Protein AF-A0A528U3S1-F1 (afdb_monomer)

Nearest PDB structures (foldseek):
  8tyy-assembly1_A  TM=9.420E-01  e=2.521E-10  Ensifer aridi
  5hkh-assembly1_C  TM=8.180E-01  e=5.072E-03  Homo sapiens
  5ia7-assembly1_A  TM=8.033E-01  e=1.763E-02  Homo sapiens
  8t0d-assembly1_A  TM=8.006E-01  e=3.286E-02  Mus musculus
  5xda-assembly1_I-2  TM=7.773E-01  e=7.036E-02  Caenorhabditis elegans

Mean predicted aligned error: 4.65 Å

Sequence (66 aa):
ANPNQPLHVIRTKALENTQNVAQPAENWEFKDEAGNLLDVDKKLGDFGFPNTVTLFLSLKAGVAGA

Solvent-accessible surface area (backbone atoms only — not comparable to full-atom values): 4159 Å² total; per-residue (Å²): 135,64,50,86,41,38,40,50,62,53,48,48,52,51,27,60,75,68,66,55,67,90,52,64,65,85,50,49,41,45,21,44,87,86,65,48,78,53,67,43,81,45,34,44,56,81,69,66,67,59,103,75,75,73,70,43,81,41,64,40,90,86,66,81,77,121

pLDDT: mean 86.99, std 8.27, range [48.31, 93.38]

Structure (mmCIF, N/CA/C/O backbone):
data_AF-A0A528U3S1-F1
#
_entry.id   AF-A0A528U3S1-F1
#
loop_
_atom_site.group_PDB
_atom_site.id
_atom_site.type_symbol
_atom_site.label_atom_id
_atom_site.label_alt_id
_atom_site.label_comp_id
_atom_site.label_asym_id
_atom_site.label_entity_id
_atom_site.label_seq_id
_atom_site.pdbx_PDB_ins_code
_atom_site.Cartn_x
_atom_site.Cartn_y
_atom_site.Cartn_z
_atom_site.occupancy
_atom_site.B_iso_or_equiv
_atom_site.auth_seq_id
_atom_site.auth_comp_id
_atom_site.auth_asym_id
_atom_site.auth_atom_id
_atom_site.pdbx_PDB_model_num
ATOM 1 N N . ALA A 1 1 ? -6.099 10.337 1.603 1.00 64.75 1 ALA A N 1
ATOM 2 C CA . ALA A 1 1 ? -6.368 9.201 0.693 1.00 64.75 1 ALA A CA 1
ATOM 3 C C . ALA A 1 1 ? -7.854 9.196 0.324 1.00 64.75 1 ALA A C 1
ATOM 5 O O . ALA A 1 1 ? -8.647 9.590 1.164 1.00 64.75 1 ALA A O 1
ATOM 6 N N . ASN A 1 2 ? -8.237 8.812 -0.899 1.00 79.25 2 ASN A N 1
ATOM 7 C CA . ASN A 1 2 ? -9.637 8.633 -1.307 1.00 79.25 2 ASN A CA 1
ATOM 8 C C . ASN A 1 2 ? -10.078 7.183 -0.996 1.00 79.25 2 ASN A C 1
ATOM 10 O O . ASN A 1 2 ? -9.397 6.267 -1.450 1.00 79.25 2 ASN A O 1
ATOM 14 N N . PRO A 1 3 ? -11.174 6.943 -0.255 1.00 79.56 3 PRO A N 1
ATOM 15 C CA . PRO A 1 3 ? -11.617 5.591 0.105 1.00 79.56 3 PRO A CA 1
ATOM 16 C C . PRO A 1 3 ? -12.083 4.739 -1.088 1.00 79.56 3 PRO A C 1
ATOM 18 O O . PRO A 1 3 ? -12.012 3.515 -1.023 1.00 79.56 3 PRO A O 1
ATOM 21 N N . ASN A 1 4 ? -12.510 5.361 -2.191 1.00 86.81 4 ASN A N 1
ATOM 22 C CA . ASN A 1 4 ? -12.972 4.651 -3.390 1.00 86.81 4 ASN A CA 1
ATOM 23 C C . ASN A 1 4 ? -11.845 4.264 -4.352 1.00 86.81 4 ASN A C 1
ATOM 25 O O . ASN A 1 4 ? -12.099 3.567 -5.334 1.00 86.81 4 ASN A O 1
ATOM 29 N N . GLN A 1 5 ? -10.622 4.743 -4.110 1.00 90.00 5 GLN A N 1
ATOM 30 C CA . GLN A 1 5 ? -9.491 4.416 -4.969 1.00 90.00 5 GLN A CA 1
ATOM 31 C C . GLN A 1 5 ? -8.868 3.071 -4.542 1.00 90.00 5 GLN A C 1
ATOM 33 O O . GLN A 1 5 ? -8.896 2.732 -3.352 1.00 90.00 5 GLN A O 1
ATOM 38 N N . PRO A 1 6 ? -8.267 2.331 -5.481 1.00 92.06 6 PRO A N 1
ATOM 39 C CA . PRO A 1 6 ? -7.486 1.141 -5.166 1.00 92.06 6 PRO A CA 1
ATOM 40 C C . PRO A 1 6 ? -6.243 1.451 -4.326 1.00 92.06 6 PRO A C 1
ATOM 42 O O . PRO A 1 6 ? -5.649 2.532 -4.431 1.00 92.06 6 PRO A O 1
ATOM 45 N N . LEU A 1 7 ? -5.798 0.478 -3.534 1.00 90.50 7 LEU A N 1
ATOM 46 C CA . LEU A 1 7 ? -4.619 0.620 -2.680 1.00 90.50 7 LEU A CA 1
ATOM 47 C C . LEU A 1 7 ? -3.324 0.852 -3.488 1.00 90.50 7 LEU A C 1
ATOM 49 O O . LEU A 1 7 ? -2.468 1.634 -3.064 1.00 90.50 7 LEU A O 1
ATOM 53 N N . HIS A 1 8 ? -3.203 0.303 -4.702 1.00 90.75 8 HIS A N 1
ATOM 54 C CA . HIS A 1 8 ? -2.045 0.529 -5.577 1.00 90.75 8 HIS A CA 1
ATOM 55 C C . HIS A 1 8 ? -1.837 2.009 -5.960 1.00 90.75 8 HIS A C 1
ATOM 57 O O . HIS A 1 8 ? -0.709 2.414 -6.232 1.00 90.75 8 HIS A O 1
ATOM 63 N N . VAL A 1 9 ? -2.884 2.845 -5.946 1.00 91.38 9 VAL A N 1
ATOM 64 C CA . VAL A 1 9 ? -2.755 4.294 -6.202 1.00 91.38 9 VAL A CA 1
ATOM 65 C C . VAL A 1 9 ? -2.015 4.983 -5.054 1.00 91.38 9 VAL A C 1
ATOM 67 O O . VAL A 1 9 ? -1.221 5.898 -5.275 1.00 91.38 9 VAL A O 1
ATOM 70 N N . ILE A 1 10 ? -2.252 4.535 -3.816 1.00 90.06 10 ILE A N 1
ATOM 71 C CA . ILE A 1 10 ? -1.516 5.022 -2.644 1.00 90.06 10 ILE A CA 1
ATOM 72 C C . ILE A 1 10 ? -0.061 4.573 -2.696 1.00 90.06 10 ILE A C 1
ATOM 74 O O . ILE A 1 10 ? 0.805 5.360 -2.328 1.00 90.06 10 ILE A O 1
ATOM 78 N N . ARG A 1 11 ? 0.213 3.369 -3.213 1.00 90.12 11 ARG A N 1
ATOM 79 C CA . ARG A 1 11 ? 1.578 2.863 -3.420 1.00 90.12 11 ARG A CA 1
ATOM 80 C C . ARG A 1 11 ? 2.426 3.851 -4.210 1.00 90.12 11 ARG A C 1
ATOM 82 O O . ARG A 1 11 ? 3.451 4.299 -3.715 1.00 90.12 11 ARG A O 1
ATOM 89 N N . THR A 1 12 ? 1.971 4.223 -5.407 1.00 90.00 12 THR A N 1
ATOM 90 C CA . THR A 1 12 ? 2.713 5.124 -6.298 1.00 90.00 12 THR A CA 1
ATOM 91 C C . THR A 1 12 ? 2.971 6.466 -5.625 1.00 90.00 12 THR A C 1
ATOM 93 O O . THR A 1 12 ? 4.115 6.902 -5.552 1.00 90.00 12 THR A O 1
ATOM 96 N N . LYS A 1 13 ? 1.940 7.061 -5.011 1.00 90.62 13 LYS A N 1
ATOM 97 C CA . LYS A 1 13 ? 2.080 8.329 -4.280 1.00 90.62 13 LYS A CA 1
ATOM 98 C C . LYS A 1 13 ? 3.058 8.229 -3.108 1.00 90.62 13 LYS A C 1
ATOM 100 O O . LYS A 1 13 ? 3.830 9.150 -2.873 1.00 90.62 13 LYS A O 1
ATOM 105 N N . ALA A 1 14 ? 3.028 7.132 -2.351 1.00 89.94 14 ALA A N 1
ATOM 106 C CA . ALA A 1 14 ? 3.929 6.923 -1.222 1.00 89.94 14 ALA A CA 1
ATOM 107 C C . ALA A 1 14 ? 5.388 6.769 -1.680 1.00 89.94 14 ALA A C 1
ATOM 109 O O . ALA A 1 14 ? 6.285 7.342 -1.062 1.00 89.94 14 ALA A O 1
ATOM 110 N N . LEU A 1 15 ? 5.626 6.051 -2.781 1.00 91.56 15 LEU A N 1
ATOM 111 C CA . LEU A 1 15 ? 6.957 5.892 -3.369 1.00 91.56 15 LEU A CA 1
ATOM 112 C C . LEU A 1 15 ? 7.502 7.218 -3.908 1.00 91.56 15 LEU A C 1
ATOM 114 O O . LEU A 1 15 ? 8.651 7.549 -3.633 1.00 91.56 15 LEU A O 1
ATOM 118 N N . GLU A 1 16 ? 6.677 8.007 -4.597 1.00 90.75 16 GLU A N 1
ATOM 119 C CA . GLU A 1 16 ? 7.047 9.343 -5.084 1.00 90.75 16 GLU A CA 1
ATOM 120 C C . GLU A 1 16 ? 7.387 10.289 -3.925 1.00 90.75 16 GLU A C 1
ATOM 122 O O . GLU A 1 16 ? 8.446 10.916 -3.925 1.00 90.75 16 GLU A O 1
ATOM 127 N N . ASN A 1 17 ? 6.537 10.332 -2.893 1.00 90.44 17 ASN A N 1
ATOM 128 C CA . ASN A 1 17 ? 6.734 11.191 -1.722 1.00 90.44 17 ASN A CA 1
ATOM 129 C C . ASN A 1 17 ? 7.977 10.823 -0.906 1.00 90.44 17 ASN A C 1
ATOM 131 O O . ASN A 1 17 ? 8.604 11.698 -0.316 1.00 90.44 17 ASN A O 1
ATOM 135 N N . THR A 1 18 ? 8.321 9.536 -0.837 1.00 88.00 18 THR A N 1
ATOM 136 C CA . THR A 1 18 ? 9.507 9.060 -0.105 1.00 88.00 18 THR A CA 1
ATOM 137 C C . THR A 1 18 ? 10.749 8.958 -0.993 1.00 88.00 18 THR A C 1
ATOM 139 O O . THR A 1 18 ? 11.795 8.523 -0.524 1.00 88.00 18 THR A O 1
ATOM 142 N N . GLN A 1 19 ? 10.636 9.339 -2.271 1.00 90.19 19 GLN A N 1
ATOM 143 C CA . GLN A 1 19 ? 11.658 9.172 -3.308 1.00 90.19 19 GLN A CA 1
ATOM 144 C C . GLN A 1 19 ? 12.160 7.724 -3.489 1.00 90.19 19 GLN A C 1
ATOM 146 O O . GLN A 1 19 ? 13.234 7.496 -4.043 1.00 90.19 19 GLN A O 1
ATOM 151 N N . ASN A 1 20 ? 11.358 6.724 -3.111 1.00 85.19 20 ASN A N 1
ATOM 152 C CA . ASN A 1 20 ? 11.642 5.298 -3.306 1.00 85.19 20 ASN A CA 1
ATOM 153 C C . ASN A 1 20 ? 11.255 4.815 -4.718 1.00 85.19 20 ASN A C 1
ATOM 155 O O . ASN A 1 20 ? 10.624 3.778 -4.899 1.00 85.19 20 ASN A O 1
ATOM 159 N N . VAL A 1 21 ? 11.639 5.569 -5.747 1.00 86.25 21 VAL A N 1
ATOM 160 C CA . VAL A 1 21 ? 11.295 5.296 -7.157 1.00 86.25 21 VAL A CA 1
ATOM 161 C C . VAL A 1 21 ? 12.340 4.443 -7.890 1.00 86.25 21 VAL A C 1
ATOM 163 O O . VAL A 1 21 ? 12.256 4.258 -9.099 1.00 86.25 21 VAL A O 1
ATOM 166 N N . ALA A 1 22 ? 13.328 3.907 -7.166 1.00 86.38 22 ALA A N 1
ATOM 167 C CA . ALA A 1 22 ? 14.384 3.059 -7.726 1.00 86.38 22 ALA A CA 1
ATOM 168 C C . ALA A 1 22 ? 13.882 1.681 -8.195 1.00 86.38 22 ALA A C 1
ATOM 170 O O . ALA A 1 22 ? 14.560 1.000 -8.958 1.00 86.38 22 ALA A O 1
ATOM 171 N N . GLN A 1 23 ? 12.704 1.264 -7.729 1.00 87.75 23 GLN A N 1
ATOM 1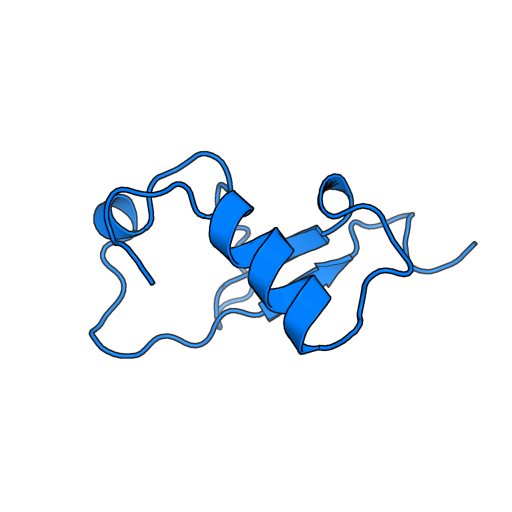72 C CA . GLN A 1 23 ? 12.058 0.014 -8.109 1.00 87.75 23 GLN A CA 1
ATOM 173 C C . GLN A 1 23 ? 10.644 0.309 -8.624 1.00 87.75 23 GLN A C 1
ATOM 175 O O . GLN A 1 23 ? 9.963 1.160 -8.040 1.00 87.75 23 GLN A O 1
ATOM 180 N N . PRO A 1 24 ? 10.168 -0.394 -9.670 1.00 88.50 24 PRO A N 1
ATOM 181 C CA . PRO A 1 24 ? 8.792 -0.286 -10.141 1.00 88.50 24 PRO A CA 1
ATOM 182 C C . PRO A 1 24 ? 7.793 -0.465 -8.999 1.00 88.50 24 PRO A C 1
ATOM 184 O O . PRO A 1 24 ? 7.969 -1.348 -8.161 1.00 88.50 24 PRO A O 1
ATOM 187 N N . ALA A 1 25 ? 6.706 0.312 -8.984 1.00 86.94 25 ALA A N 1
ATOM 188 C CA . ALA A 1 25 ? 5.680 0.212 -7.939 1.00 86.94 25 ALA A CA 1
ATOM 189 C C . ALA A 1 25 ? 5.131 -1.222 -7.792 1.00 86.94 25 ALA A C 1
ATOM 191 O O . ALA A 1 25 ? 4.796 -1.660 -6.698 1.00 86.94 25 ALA A O 1
ATOM 192 N N . GLU A 1 26 ? 5.096 -1.975 -8.886 1.00 88.31 26 GLU A N 1
ATOM 193 C CA . GLU A 1 26 ? 4.674 -3.377 -8.976 1.00 88.31 26 GLU A CA 1
ATOM 194 C C . GLU A 1 26 ? 5.519 -4.339 -8.129 1.00 88.31 26 GLU A C 1
ATOM 196 O O . GLU A 1 26 ? 5.023 -5.386 -7.700 1.00 88.31 26 GLU A O 1
ATOM 201 N N . ASN A 1 27 ? 6.773 -3.969 -7.860 1.00 90.88 27 ASN A N 1
ATOM 202 C CA . ASN A 1 27 ? 7.704 -4.726 -7.029 1.00 90.88 27 ASN A CA 1
ATOM 203 C C . ASN A 1 27 ? 7.493 -4.490 -5.532 1.00 90.88 27 ASN A C 1
ATOM 205 O O . ASN A 1 27 ? 8.143 -5.145 -4.720 1.00 90.88 27 ASN A O 1
ATOM 209 N N . TRP A 1 28 ? 6.592 -3.579 -5.164 1.00 91.25 28 TRP A N 1
ATOM 210 C CA . TRP A 1 28 ? 6.273 -3.274 -3.780 1.00 91.25 28 TRP A CA 1
ATOM 211 C C . TRP A 1 28 ? 4.929 -3.869 -3.370 1.00 91.25 28 TRP A C 1
ATOM 213 O O . TRP A 1 28 ? 3.918 -3.766 -4.077 1.00 91.25 28 TRP A O 1
ATOM 223 N N . GLU A 1 29 ? 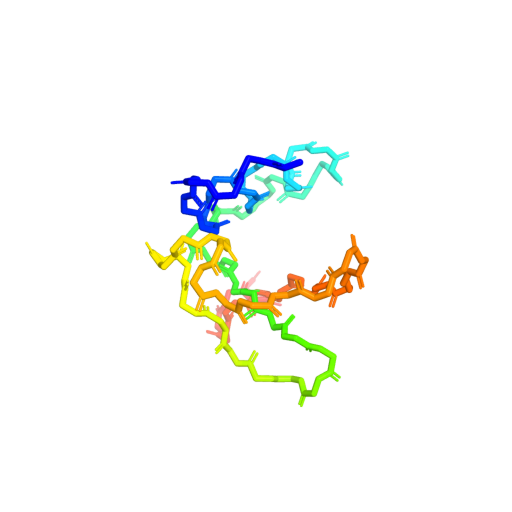4.931 -4.442 -2.178 1.00 92.69 29 GLU A N 1
ATOM 224 C CA . GLU A 1 29 ? 3.798 -5.045 -1.498 1.00 92.69 29 GLU A CA 1
ATOM 225 C C . GLU A 1 29 ? 3.427 -4.204 -0.285 1.00 92.69 29 GLU A C 1
ATOM 227 O O . GLU A 1 29 ? 4.296 -3.675 0.414 1.00 92.69 29 GLU A O 1
ATOM 232 N N . PHE A 1 30 ? 2.128 -4.104 -0.025 1.00 92.94 30 PHE A N 1
ATOM 233 C CA . PHE A 1 30 ? 1.631 -3.524 1.210 1.00 92.94 30 PHE A CA 1
ATOM 234 C C . PHE A 1 30 ? 1.462 -4.606 2.261 1.00 92.94 30 PHE A C 1
ATOM 236 O O . PHE A 1 30 ? 0.894 -5.663 1.987 1.00 92.94 30 PHE A O 1
ATOM 243 N N . LYS A 1 31 ? 1.915 -4.298 3.471 1.00 93.38 31 LYS A N 1
ATOM 244 C CA . LYS A 1 31 ? 1.688 -5.096 4.665 1.00 93.38 31 LYS A CA 1
ATOM 245 C C . LYS A 1 31 ? 1.026 -4.252 5.739 1.00 93.38 31 LYS A C 1
ATOM 247 O O . LYS A 1 31 ? 1.307 -3.058 5.852 1.00 93.38 31 LYS A O 1
ATOM 252 N N . ASP A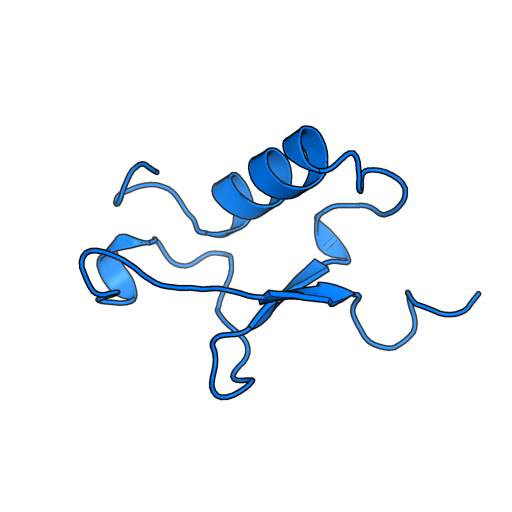 1 32 ? 0.140 -4.863 6.507 1.00 92.06 32 ASP A N 1
ATOM 253 C CA . ASP A 1 32 ? -0.364 -4.254 7.736 1.00 92.06 32 ASP A CA 1
ATOM 254 C C . ASP A 1 32 ? 0.650 -4.401 8.887 1.00 92.06 32 ASP A C 1
ATOM 256 O O . ASP A 1 32 ? 1.736 -4.964 8.723 1.00 92.06 32 ASP A O 1
ATOM 260 N N . GLU A 1 33 ? 0.301 -3.890 10.069 1.00 89.75 33 GLU A N 1
ATOM 261 C CA . GLU A 1 33 ? 1.146 -3.990 11.268 1.00 89.75 33 GLU A CA 1
ATOM 262 C C . GLU A 1 33 ? 1.344 -5.430 11.761 1.00 89.75 33 GLU A C 1
ATOM 264 O O . GLU A 1 33 ? 2.327 -5.716 12.442 1.00 89.75 33 GLU A O 1
ATOM 269 N N . ALA A 1 34 ? 0.453 -6.348 11.386 1.00 89.12 34 ALA A N 1
ATOM 270 C CA . ALA A 1 34 ? 0.584 -7.772 11.670 1.00 89.12 34 ALA A CA 1
ATOM 271 C C . ALA A 1 34 ? 1.441 -8.512 10.621 1.00 89.12 34 ALA A C 1
ATOM 273 O O . ALA A 1 34 ? 1.720 -9.700 10.784 1.00 89.12 34 ALA A O 1
ATOM 274 N N . GLY A 1 35 ? 1.893 -7.825 9.565 1.00 89.25 35 GLY A N 1
ATOM 275 C CA . GLY A 1 35 ? 2.692 -8.392 8.481 1.00 89.25 35 GLY A CA 1
ATOM 276 C C . GLY A 1 35 ? 1.875 -9.095 7.394 1.00 89.25 35 GLY A C 1
ATOM 277 O O . GLY A 1 35 ? 2.468 -9.731 6.518 1.00 89.25 35 GLY A O 1
ATOM 278 N N . ASN A 1 36 ? 0.543 -8.983 7.412 1.00 91.19 36 ASN A N 1
ATOM 279 C CA . ASN A 1 36 ? -0.323 -9.581 6.400 1.00 91.19 36 ASN A CA 1
ATO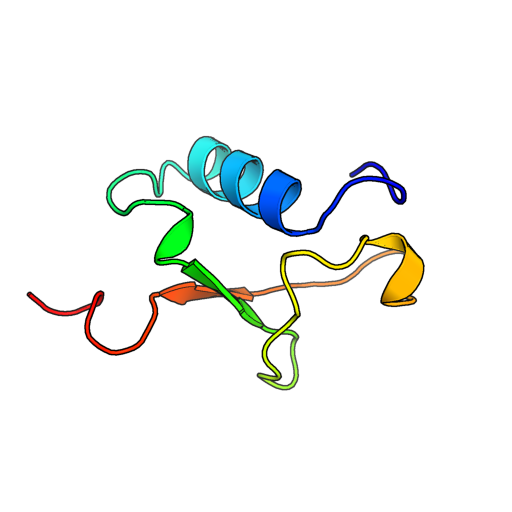M 280 C C . ASN A 1 36 ? -0.227 -8.804 5.091 1.00 91.19 36 ASN A C 1
ATOM 282 O O . ASN A 1 36 ? -0.312 -7.577 5.083 1.00 91.19 36 ASN A O 1
ATOM 286 N N . LEU A 1 37 ? -0.108 -9.525 3.977 1.00 92.44 37 LEU A N 1
ATOM 287 C CA . LEU A 1 37 ? -0.131 -8.929 2.645 1.00 92.44 37 LEU A CA 1
ATOM 288 C C . LEU A 1 37 ? -1.526 -8.392 2.316 1.00 92.44 37 LEU A C 1
ATOM 290 O O . LEU A 1 37 ? -2.529 -9.091 2.463 1.00 92.44 37 LEU A O 1
ATOM 294 N N . LEU A 1 38 ? -1.571 -7.154 1.835 1.00 92.19 38 LEU A N 1
ATOM 295 C CA . LEU A 1 38 ? -2.797 -6.484 1.423 1.00 92.19 38 LEU A CA 1
ATOM 296 C C . LEU A 1 38 ? -2.972 -6.565 -0.093 1.00 92.19 38 LEU A C 1
ATOM 298 O O . LEU A 1 38 ? -2.031 -6.343 -0.857 1.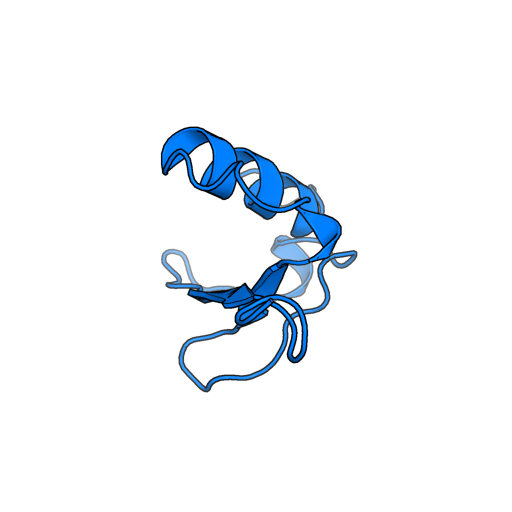00 92.19 38 LEU A O 1
ATOM 302 N N . ASP A 1 39 ? -4.203 -6.836 -0.519 1.00 91.94 39 ASP A N 1
ATOM 303 C CA . ASP A 1 39 ? -4.583 -6.861 -1.930 1.00 91.94 39 ASP A CA 1
ATOM 304 C C . ASP A 1 39 ? -4.581 -5.442 -2.522 1.00 91.94 39 ASP A C 1
ATOM 306 O O . ASP A 1 39 ? -5.429 -4.605 -2.219 1.00 91.94 39 ASP A O 1
ATOM 310 N N . VAL A 1 40 ? -3.610 -5.145 -3.380 1.00 90.06 40 VAL A N 1
ATOM 311 C CA . VAL A 1 40 ? -3.419 -3.786 -3.894 1.00 90.06 40 VAL A CA 1
ATOM 312 C C . VAL A 1 40 ? -4.510 -3.336 -4.873 1.00 90.06 40 VAL A C 1
ATOM 314 O O . VAL A 1 40 ? -4.669 -2.128 -5.078 1.00 90.06 40 VAL A O 1
ATOM 317 N N . ASP A 1 41 ? -5.265 -4.275 -5.446 1.00 91.06 41 ASP A N 1
ATOM 318 C CA . ASP A 1 41 ? -6.358 -4.000 -6.383 1.00 91.06 41 ASP A CA 1
ATOM 319 C C . ASP A 1 41 ? -7.681 -3.713 -5.658 1.00 91.06 41 ASP A C 1
ATOM 321 O O . ASP A 1 41 ? -8.590 -3.078 -6.204 1.00 91.06 41 ASP A O 1
ATOM 325 N N . LYS A 1 42 ? -7.769 -4.096 -4.381 1.00 92.50 42 LYS A N 1
ATOM 326 C CA . LYS A 1 42 ? -8.906 -3.801 -3.511 1.00 92.50 42 LYS A CA 1
ATOM 327 C C . LYS A 1 42 ? -8.947 -2.313 -3.129 1.00 92.50 42 LYS A C 1
ATOM 329 O O . LYS A 1 42 ? -7.918 -1.644 -2.969 1.00 92.50 42 LYS A O 1
ATOM 334 N N . LYS A 1 43 ? -10.157 -1.759 -2.981 1.00 91.06 43 LYS A N 1
ATOM 335 C CA . LYS A 1 43 ? -10.343 -0.349 -2.595 1.00 91.06 43 LYS A CA 1
ATOM 336 C C . LYS A 1 43 ? -10.022 -0.149 -1.123 1.00 91.06 43 LYS A C 1
ATOM 338 O O . LYS A 1 43 ? -10.310 -1.016 -0.303 1.00 91.06 43 LYS A O 1
ATOM 343 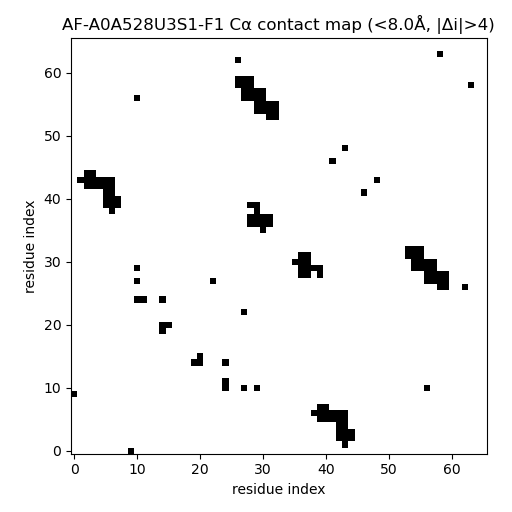N N . LEU A 1 44 ? -9.524 1.038 -0.768 1.00 87.69 44 LEU A N 1
ATOM 344 C CA . LEU A 1 44 ? -9.218 1.379 0.628 1.00 87.69 44 LEU A CA 1
ATOM 345 C C . LEU A 1 44 ? -10.420 1.196 1.568 1.00 87.69 44 LEU A C 1
ATOM 347 O O . LEU A 1 44 ? -10.249 0.706 2.680 1.00 87.69 44 LEU A O 1
ATOM 351 N N . GLY A 1 45 ? -11.623 1.576 1.129 1.00 86.88 45 GLY A N 1
ATOM 352 C CA . GLY A 1 45 ? -12.842 1.436 1.930 1.00 86.88 45 GLY A CA 1
ATOM 353 C C . GLY A 1 45 ? -13.201 -0.017 2.251 1.00 86.88 45 GLY A C 1
ATOM 354 O O . GLY A 1 45 ? -13.724 -0.291 3.327 1.00 86.88 45 GLY A O 1
ATOM 355 N N . ASP A 1 46 ? -12.847 -0.958 1.373 1.00 90.44 46 ASP A N 1
ATOM 356 C CA . ASP A 1 46 ? -13.187 -2.375 1.540 1.00 90.44 46 ASP A CA 1
ATOM 357 C C . ASP A 1 46 ? -12.283 -3.088 2.566 1.00 90.44 46 ASP A C 1
ATOM 359 O O . ASP A 1 46 ? -12.541 -4.240 2.930 1.00 90.44 46 ASP A O 1
ATOM 363 N N . PHE A 1 47 ? -11.198 -2.443 3.008 1.00 87.50 47 PHE A N 1
ATOM 364 C CA . PHE A 1 47 ? -10.340 -2.939 4.087 1.00 87.50 47 PHE A CA 1
ATOM 365 C C . PHE A 1 47 ? -10.891 -2.631 5.480 1.00 87.50 47 PHE A C 1
ATOM 367 O O . PHE A 1 47 ? -10.467 -3.262 6.443 1.00 87.50 47 PHE A O 1
ATOM 374 N N . GLY A 1 48 ? -11.810 -1.666 5.606 1.00 87.56 48 GLY A N 1
ATOM 375 C CA . GLY A 1 48 ? -12.328 -1.250 6.911 1.00 87.56 48 GLY A CA 1
ATOM 376 C C . GLY A 1 48 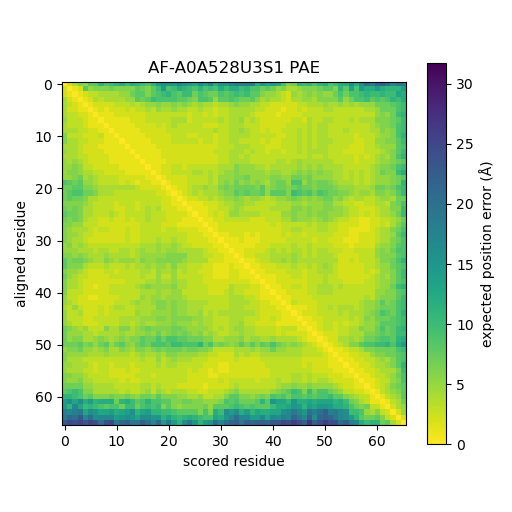? -11.254 -0.668 7.835 1.00 87.56 48 GLY A C 1
ATOM 377 O O . GLY A 1 48 ? -11.353 -0.824 9.051 1.00 87.56 48 GLY A O 1
ATOM 378 N N . PHE A 1 49 ? -10.215 -0.030 7.276 1.00 86.75 49 PHE A N 1
ATOM 379 C CA . PHE A 1 49 ? -9.168 0.594 8.081 1.00 86.75 49 PHE A CA 1
ATOM 380 C C . PHE A 1 49 ? -9.759 1.633 9.054 1.00 86.75 49 PHE A C 1
ATOM 382 O O . PHE A 1 49 ? -10.660 2.387 8.669 1.00 86.75 49 PHE A O 1
ATOM 389 N N . PRO A 1 50 ? -9.251 1.712 10.297 1.00 85.69 50 PRO A N 1
ATOM 390 C CA . PRO A 1 50 ? -9.622 2.772 11.231 1.00 85.69 50 PRO A CA 1
ATOM 391 C C . PRO A 1 50 ? -9.203 4.154 10.698 1.00 85.69 50 PRO A C 1
ATOM 393 O O . PRO A 1 50 ? -8.428 4.257 9.748 1.00 85.69 50 PRO A O 1
ATOM 396 N N . ASN A 1 51 ? -9.683 5.232 11.338 1.00 81.19 51 ASN A N 1
ATOM 397 C CA . ASN A 1 51 ? -9.397 6.624 10.934 1.00 81.19 51 ASN A CA 1
ATOM 398 C C . ASN A 1 51 ? -7.904 6.900 10.681 1.00 81.19 51 ASN A C 1
ATOM 400 O O . ASN A 1 51 ? -7.563 7.688 9.800 1.00 81.19 51 ASN A O 1
ATOM 404 N N . THR A 1 52 ? -7.034 6.226 11.435 1.00 85.06 52 THR A N 1
ATOM 405 C CA . THR A 1 52 ? -5.587 6.236 11.241 1.00 85.06 52 THR A CA 1
ATOM 406 C C . THR A 1 52 ? -5.096 4.798 11.213 1.00 85.06 52 THR A C 1
ATOM 408 O O . THR A 1 52 ? -5.345 4.053 12.157 1.00 85.06 52 THR A O 1
ATOM 411 N N . VAL A 1 53 ? -4.379 4.423 10.156 1.00 89.50 53 VAL A N 1
ATOM 412 C CA . VAL A 1 53 ? -3.729 3.117 10.016 1.00 89.50 53 VAL A CA 1
ATOM 413 C C . VAL A 1 53 ? -2.296 3.313 9.534 1.00 89.50 53 VAL A C 1
ATOM 415 O O . VAL A 1 53 ? -2.036 4.173 8.688 1.00 89.50 53 VAL A O 1
ATOM 418 N N . THR A 1 54 ? -1.378 2.505 10.055 1.00 91.12 54 THR A N 1
ATOM 419 C CA . THR A 1 54 ? -0.001 2.422 9.564 1.00 91.12 54 THR A CA 1
ATOM 420 C C . THR A 1 54 ? 0.119 1.211 8.652 1.00 91.12 54 THR A C 1
ATOM 422 O O . THR A 1 54 ? -0.217 0.099 9.045 1.00 91.12 54 THR A O 1
ATOM 425 N N . LEU A 1 55 ? 0.595 1.428 7.427 1.00 91.88 55 LEU A N 1
ATOM 426 C CA . LEU A 1 55 ? 0.877 0.366 6.467 1.00 91.88 55 LEU A CA 1
ATOM 427 C C . LEU A 1 55 ? 2.359 0.395 6.112 1.00 91.88 55 LEU A C 1
ATOM 429 O O . LEU A 1 55 ? 2.952 1.465 5.967 1.00 91.88 55 LEU A O 1
ATOM 433 N N . PHE A 1 56 ? 2.935 -0.780 5.918 1.00 92.00 56 PHE A N 1
ATOM 434 C CA . PHE A 1 56 ? 4.327 -0.948 5.543 1.00 92.00 56 PHE A CA 1
ATOM 435 C C . PHE A 1 56 ? 4.428 -1.289 4.061 1.00 92.00 56 PHE A C 1
ATOM 437 O O . PHE A 1 56 ? 3.750 -2.189 3.572 1.00 92.00 56 PHE A O 1
ATOM 444 N N . LEU A 1 57 ? 5.299 -0.583 3.342 1.00 91.94 57 LEU A N 1
ATOM 445 C CA . LEU A 1 57 ? 5.735 -1.007 2.017 1.00 91.94 57 LEU A CA 1
ATOM 446 C C . LEU A 1 57 ? 6.946 -1.923 2.164 1.00 91.94 57 LEU A C 1
ATOM 448 O O . LEU A 1 57 ? 7.912 -1.584 2.842 1.00 91.94 57 LEU A O 1
ATOM 452 N N . SER A 1 58 ? 6.914 -3.072 1.504 1.00 90.62 58 SER A N 1
ATOM 453 C CA . SER A 1 58 ? 8.048 -3.992 1.412 1.00 90.62 58 SER A CA 1
ATOM 454 C C . SER A 1 58 ? 8.295 -4.368 -0.039 1.00 90.62 58 SER A C 1
ATOM 456 O O . SER A 1 58 ? 7.350 -4.531 -0.805 1.00 90.62 58 SER A O 1
ATOM 458 N N . LEU A 1 59 ? 9.558 -4.525 -0.424 1.00 90.38 59 LEU A N 1
ATOM 459 C CA . LEU A 1 59 ? 9.892 -5.106 -1.721 1.00 90.38 59 LEU A CA 1
ATOM 460 C C . LEU A 1 59 ? 9.563 -6.601 -1.723 1.00 90.38 59 LEU A C 1
ATOM 462 O O . LEU A 1 59 ? 9.812 -7.299 -0.737 1.00 90.38 59 LEU A O 1
ATOM 466 N N . LYS A 1 60 ? 9.051 -7.085 -2.856 1.00 88.44 60 LYS A N 1
ATOM 467 C CA . LYS A 1 60 ? 8.865 -8.512 -3.119 1.00 88.44 60 LYS A CA 1
ATOM 468 C C . LYS A 1 60 ? 10.176 -9.263 -2.923 1.00 88.44 60 LYS A C 1
ATOM 470 O O . LYS A 1 60 ? 11.257 -8.778 -3.282 1.00 88.44 60 LYS A O 1
ATOM 475 N N . ALA A 1 61 ? 10.070 -10.479 -2.394 1.00 81.75 61 ALA A N 1
ATOM 476 C CA . ALA A 1 61 ? 11.212 -11.377 -2.299 1.00 81.75 61 ALA A CA 1
ATOM 477 C C . ALA A 1 61 ? 11.832 -11.580 -3.695 1.00 81.75 61 ALA A C 1
ATOM 479 O O . ALA A 1 61 ? 11.119 -11.813 -4.669 1.00 81.75 61 ALA A O 1
ATOM 480 N N . GLY A 1 62 ? 13.157 -11.447 -3.793 1.00 77.19 62 GLY A N 1
ATOM 481 C CA . GLY A 1 62 ? 13.897 -11.519 -5.059 1.00 77.19 62 GLY A CA 1
ATOM 482 C C . G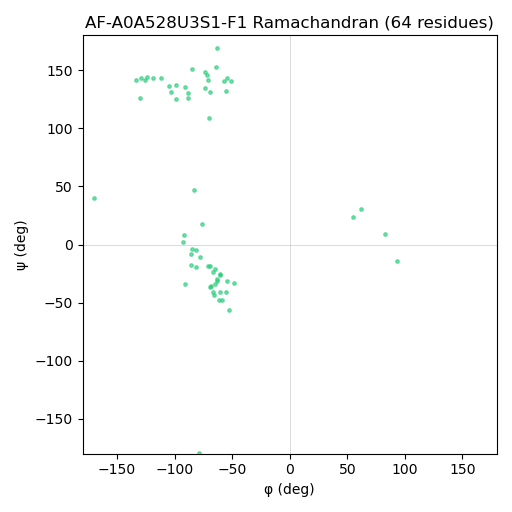LY A 1 62 ? 14.146 -10.175 -5.754 1.00 77.19 62 GLY A C 1
ATOM 483 O O . GLY A 1 62 ? 15.015 -10.117 -6.615 1.00 77.19 62 GLY A O 1
ATOM 484 N N . VAL A 1 63 ? 13.472 -9.086 -5.360 1.00 78.62 63 VAL A N 1
ATOM 485 C CA . VAL A 1 63 ? 13.777 -7.730 -5.868 1.00 78.62 63 VAL A CA 1
ATOM 486 C C . VAL A 1 63 ? 14.798 -7.009 -4.983 1.00 78.62 63 VAL A C 1
ATOM 488 O O . VAL A 1 63 ? 15.624 -6.246 -5.471 1.00 78.62 63 VAL A O 1
ATOM 491 N N . ALA A 1 64 ? 14.766 -7.259 -3.673 1.00 67.06 64 ALA A N 1
ATOM 492 C CA . ALA A 1 64 ? 15.541 -6.517 -2.677 1.00 67.06 64 ALA A CA 1
ATOM 493 C C . ALA A 1 64 ? 17.051 -6.856 -2.605 1.00 67.06 64 ALA A C 1
ATOM 495 O O . ALA A 1 64 ?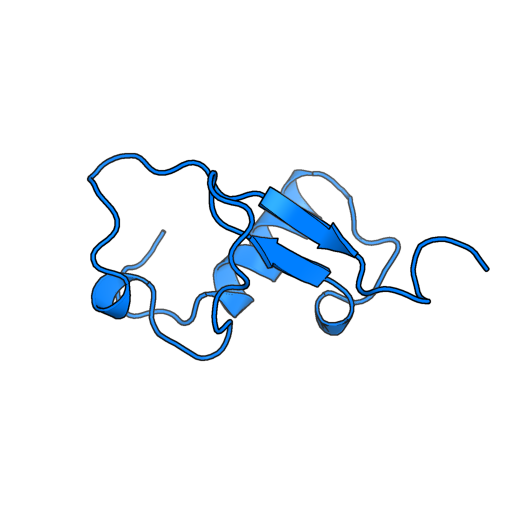 17.676 -6.556 -1.591 1.00 67.06 64 ALA A O 1
ATOM 496 N N . GLY A 1 65 ? 17.656 -7.489 -3.616 1.00 54.00 65 GLY A N 1
ATOM 497 C CA . GLY A 1 65 ? 19.037 -7.976 -3.489 1.00 54.00 65 GLY A CA 1
ATOM 498 C C . GLY A 1 65 ? 19.715 -8.465 -4.767 1.00 54.00 65 GLY A C 1
ATOM 499 O O . GLY A 1 65 ? 20.406 -9.479 -4.706 1.00 54.00 65 GLY A O 1
ATOM 500 N N . ALA A 1 66 ? 19.512 -7.777 -5.893 1.00 48.31 66 ALA A N 1
ATOM 501 C CA . ALA A 1 66 ? 20.354 -7.942 -7.082 1.00 48.31 66 ALA A CA 1
ATOM 502 C C . ALA A 1 66 ? 21.416 -6.837 -7.146 1.00 48.31 66 ALA A C 1
ATOM 504 O O . ALA A 1 66 ? 21.053 -5.673 -6.855 1.00 48.31 66 ALA A O 1
#

Foldseek 3Di:
DDQADFQLVVLVVVCVVVVVVPDPSVQKFKAFPVRDTDDRRDGNNVVVDPPDGDIDIDGDPPPPPD

Secondary structure (DSSP, 8-state):
--TTSBHHHHHHHHHHHTT-TTS-GGGEEEE-TT-PEE-TTSBGGGGT--SS---EEEEPTTTTT-

Radius of gyration: 11.89 Å; Cα contacts (8 Å, |Δi|>4): 73; chains: 1; bounding box: 34×23×22 Å